Protein 5HVZ (pdb70)

InterPro domains:
  IPR000595 Cyclic nucleotide-binding domain [PF00027] (155-235)
  IPR000595 Cyclic nucleotide-binding domain [PF00027] (273-358)
  IPR000595 Cyclic nucleotide-binding domain [PS50042] (136-251)
  IPR000595 Cyclic nucleotide-binding domain [PS50042] (254-375)
  IPR000595 Cyclic nucleotide-binding domain [SM00100] (136-252)
  IPR000595 Cyclic nucleotide-binding domain [SM00100] (254-373)
  IPR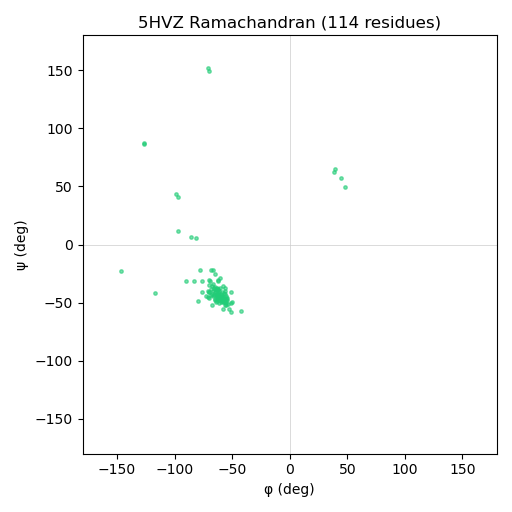000595 Cyclic nucleotide-binding domain [cd00038] (136-245)
  IPR000595 Cyclic nucleotide-binding domain [cd00038] (254-369)
  IPR003117 cAMP-dependent protein kinase regulatory subunit, dimerization-anchoring domain [PF02197] (24-61)
  IPR003117 cAMP-dependent protein kinase regulatory subunit, dimerization-anchoring domain [SM00394] (24-61)
  IPR012198 cAMP-dependent protein kinase regulatory subunit [PIRSF000548] (61-376)
  IPR014710 RmlC-like jelly roll fold [G3DSA:2.60.120.10] (103-234)
  IPR014710 RmlC-like jelly roll fold [G3DSA:2.60.120.10] (235-380)
  IPR018488 Cyclic nucleotide-binding, conserved site [PS00888] (163-179)
  IPR018488 Cyclic nucleotide-binding, conserved site [PS00888] (281-297)
  IPR018488 Cyclic nucleotide-binding, conserved site [PS00889] (199-216)
  IPR018488 Cyclic nucleotide-binding, conserved site [PS00889] (323-340)
  IPR018490 Cyclic nucleotide-binding domain superfamily [SSF51206] (118-239)
  IPR018490 Cyclic nucleotide-binding domain superfamily [SSF51206] (247-371)
  IPR050503 cAMP-dependent protein kinase regulatory subunit-like [PTHR11635] (34-380)

Solvent-accessible surface area: 7099 Å² total; per-residue (Å²): 88,44,65,77,3,29,124,11,9,124,155,56,100,0,55,40,12,2,46,62,0,0,42,59,0,7,100,50,97,19,164,185,14,59,18,38,0,43,95,12,1,55,94,34,42,134,104,131,92,233,87,62,67,88,0,75,92,18,12,65,147,68,101,0,69,52,23,2,32,67,1,0,31,77,0,8,100,55,100,22,153,161,17,40,18,48,2,52,90,34,1,79,125,53,66,97,96,134,78,42,9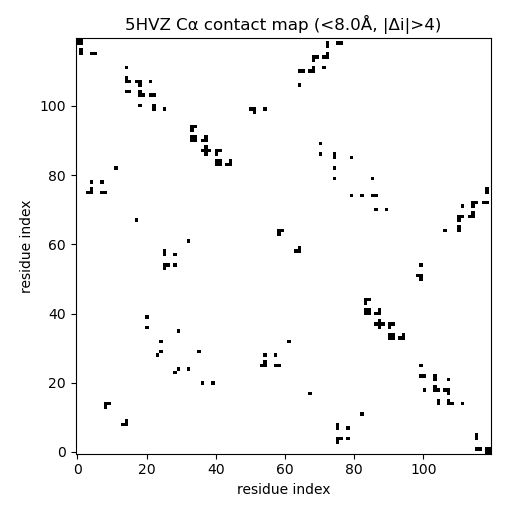5,103,49,0,79,162,10,0,73,67,0,10,83,58,1,38,83,114,37,104

Foldseek 3Di:
DVVVVVVVCVVVVVVVVVVVLVVVCVVCVDPDSVVVSVVVVVVVVVVVVD/DVVVVVVVCVVVVVVVVVVVLVVVCVVPVDPDSVVVSVVVVVVVVVD/DVVVVVCVVVVVVVVVVVVVVVD

CATH classification: 1.20.890.10

Structure (mmCIF, N/CA/C/O backbone):
data_5HVZ
#
_entry.id   5HVZ
#
_cell.length_a   37.511
_cell.length_b   55.737
_cell.length_c   57.268
_cell.angle_alpha   90.00
_cell.angle_beta   90.00
_cell.angle_gamma   90.00
#
_symmetry.space_group_name_H-M   'P 21 21 21'
#
loop_
_entity.id
_entity.type
_entity.pdbx_description
1 polymer 'cAMP-dependent protein kinase type I-alpha regulatory subunit'
2 polymer 'Small membrane A-kinase anchor protein'
3 water water
#
loop_
_atom_site.group_PDB
_atom_site.id
_atom_site.type_symbol
_atom_site.label_atom_id
_atom_site.label_alt_id
_atom_site.label_comp_id
_atom_site.label_asym_id
_atom_site.label_entity_id
_atom_site.label_seq_id
_atom_site.pdbx_PDB_ins_code
_atom_site.Cartn_x
_atom_site.Cartn_y
_atom_site.Cartn_z
_atom_site.occupancy
_atom_site.B_iso_or_equiv
_atom_site.auth_seq_id
_atom_site.auth_comp_id
_atom_site.auth_asym_id
_atom_site.auth_atom_id
_atom_site.pdbx_PDB_model_num
ATOM 1 N N . SER A 1 1 ? 0.659 7.745 -23.018 1.00 50.52 12 SER A N 1
ATOM 2 C CA . SER A 1 1 ? 1.179 9.076 -22.590 1.00 49.91 12 SER A CA 1
ATOM 3 C C . SER A 1 1 ? 1.145 9.188 -21.086 1.00 49.12 12 SER A C 1
ATOM 4 O O . SER A 1 1 ? 0.095 8.954 -20.422 1.00 49.68 12 SER A O 1
ATOM 6 N N . LEU A 1 2 ? 2.315 9.541 -20.563 1.00 47.16 13 LEU A N 1
ATOM 7 C CA . LEU A 1 2 ? 2.447 9.906 -19.184 1.00 45.31 13 LEU A CA 1
ATOM 8 C C . LEU A 1 2 ? 1.568 11.112 -18.973 1.00 43.49 13 LEU A C 1
ATOM 9 O O . LEU A 1 2 ? 1.053 11.317 -17.875 1.00 42.58 13 LEU A O 1
ATOM 11 N N . ARG A 1 3 ? 1.384 11.905 -20.028 1.00 41.58 14 ARG A N 1
ATOM 12 C CA . ARG A 1 3 ? 0.588 13.129 -19.914 1.00 39.63 14 ARG A CA 1
ATOM 13 C C . ARG A 1 3 ? -0.920 12.874 -19.743 1.00 37.65 14 ARG A C 1
ATOM 14 O O . ARG A 1 3 ? -1.555 13.577 -19.001 1.00 35.91 14 ARG A O 1
ATOM 16 N N . GLU A 1 4 ? -1.489 11.898 -20.457 1.00 36.47 15 GLU A N 1
ATOM 17 C CA . GLU A 1 4 ? -2.879 11.504 -20.250 1.00 35.79 15 GLU A CA 1
ATOM 18 C C . GLU A 1 4 ? -3.119 11.055 -18.807 1.00 33.22 15 GLU A C 1
ATOM 19 O O . GLU A 1 4 ? -4.086 11.473 -18.183 1.00 33.15 15 GLU A O 1
ATOM 25 N N . CYS A 1 5 ? -2.248 10.193 -18.307 1.00 31.14 16 CYS A N 1
ATOM 26 C CA . CYS A 1 5 ? -2.236 9.741 -16.919 0.70 29.73 16 CYS A CA 1
ATOM 27 C C . CYS A 1 5 ? -2.162 10.918 -15.910 1.00 28.14 16 CYS A C 1
ATOM 28 O O . CYS A 1 5 ? -2.955 10.980 -14.988 1.00 24.97 16 CYS A O 1
ATOM 31 N N . GLU A 1 6 ? -1.216 11.842 -16.110 1.00 27.78 17 GLU A N 1
ATOM 32 C CA . GLU A 1 6 ? -0.984 12.974 -15.188 1.00 26.95 17 GLU A CA 1
ATOM 33 C C . GLU A 1 6 ? -2.204 13.850 -15.141 1.00 26.03 17 GLU A C 1
ATOM 34 O O . GLU A 1 6 ? -2.659 14.233 -14.073 1.00 25.47 17 GLU A O 1
ATOM 36 N N . LEU A 1 7 ? -2.785 14.158 -16.300 1.00 24.88 18 LEU A N 1
ATOM 37 C CA . LEU A 1 7 ? -4.030 14.913 -16.278 1.00 23.81 18 LEU A CA 1
ATOM 38 C C . LEU A 1 7 ? -5.161 14.159 -15.589 1.00 22.24 18 LEU A C 1
ATOM 39 O O . LEU A 1 7 ? -5.934 14.781 -14.897 1.00 21.11 18 LEU A O 1
ATOM 44 N N . TYR A 1 8 ? -5.334 12.863 -15.857 1.00 20.97 19 TYR A N 1
ATOM 45 C CA . TYR A 1 8 ? -6.419 12.091 -15.188 1.00 20.29 19 TYR A CA 1
ATOM 46 C C . TYR A 1 8 ? -6.238 12.104 -13.663 1.00 20.15 19 TYR A C 1
ATOM 47 O O . TYR A 1 8 ? -7.210 12.317 -12.891 1.00 18.23 19 TYR A O 1
ATOM 56 N N . VAL A 1 9 ? -4.991 11.900 -13.215 1.00 20.04 20 VAL A N 1
ATOM 57 C CA . VAL A 1 9 ? -4.675 11.834 -11.768 1.00 23.38 20 VAL A CA 1
ATOM 58 C C . VAL A 1 9 ? -5.008 13.170 -11.086 1.00 21.85 20 VAL A C 1
ATOM 59 O O . VAL A 1 9 ? -5.533 13.203 -9.971 1.00 21.10 20 VAL A O 1
ATOM 63 N N . GLN A 1 10 ? -4.742 14.272 -11.785 1.00 23.42 21 GLN A N 1
ATOM 64 C CA . GLN A 1 10 ? -5.029 15.663 -11.289 1.00 24.72 21 GLN A CA 1
ATOM 65 C C . GLN A 1 10 ? -6.495 15.965 -11.233 1.00 24.44 21 GLN A C 1
ATOM 66 O O . GLN A 1 10 ? -6.988 16.459 -10.214 1.00 23.80 21 GLN A O 1
ATOM 72 N N . LYS A 1 11 ? -7.238 15.627 -12.287 1.00 23.00 22 LYS A N 1
ATOM 73 C CA . LYS A 1 11 ? -8.649 15.915 -12.240 1.00 23.17 22 LYS A CA 1
ATOM 74 C C . LYS A 1 11 ? -9.451 15.152 -11.210 1.00 22.75 22 LYS A C 1
ATOM 75 O O . LYS A 1 11 ? -10.425 15.725 -10.650 1.00 22.14 22 LYS A O 1
ATOM 81 N N . HIS A 1 12 ? -9.106 13.869 -11.007 1.00 18.46 23 HIS A N 1
ATOM 82 C CA . HIS A 1 12 ? -9.723 13.041 -9.966 1.00 19.20 23 HIS A CA 1
ATOM 83 C C . HIS A 1 12 ? -9.128 13.117 -8.585 1.00 18.22 23 HIS A C 1
ATOM 84 O O . HIS A 1 12 ? -9.494 12.328 -7.706 1.00 18.86 23 HIS A O 1
ATOM 91 N N . ASN A 1 13 ? -8.177 14.025 -8.416 1.00 18.61 24 ASN A N 1
ATOM 92 C CA . ASN A 1 13 ? -7.434 14.136 -7.159 1.00 19.53 24 ASN A CA 1
ATOM 93 C C . ASN A 1 13 ? -6.977 12.794 -6.579 1.00 18.56 24 ASN A C 1
ATOM 94 O O . ASN A 1 13 ? -7.263 12.465 -5.409 1.00 16.75 24 ASN A O 1
ATOM 99 N N . ILE A 1 14 ? -6.223 12.047 -7.373 1.00 18.33 25 ILE A N 1
ATOM 100 C CA . ILE A 1 14 ? -5.880 10.680 -7.030 1.00 17.92 25 ILE A CA 1
ATOM 101 C C . ILE A 1 14 ? -4.801 10.720 -5.970 1.00 18.31 25 ILE A C 1
ATOM 102 O O . ILE A 1 14 ? -4.762 9.842 -5.126 1.00 17.88 25 ILE A O 1
ATOM 107 N N . GLN A 1 15 ? -3.945 11.740 -5.990 1.00 18.24 26 GLN A N 1
ATOM 108 C CA . GLN A 1 15 ? -2.948 11.842 -4.917 1.00 19.45 26 GLN A CA 1
ATOM 109 C C . GLN A 1 15 ? -3.640 11.949 -3.548 1.00 18.64 26 GLN A C 1
ATOM 110 O O . GLN A 1 15 ? -3.201 11.268 -2.599 1.00 17.71 26 GLN A O 1
ATOM 116 N N . ALA A 1 16 ? -4.678 12.799 -3.441 1.00 17.40 27 ALA A N 1
ATOM 117 C CA . ALA A 1 16 ? -5.419 12.860 -2.171 1.00 17.88 27 ALA A CA 1
ATOM 118 C C . ALA A 1 16 ? -6.093 11.558 -1.804 1.00 16.81 27 ALA A C 1
ATOM 119 O O . ALA A 1 16 ? -6.162 11.178 -0.610 1.00 16.60 27 ALA A O 1
ATOM 121 N N . LEU A 1 17 ? -6.640 10.886 -2.807 1.00 17.53 28 LEU A N 1
ATOM 122 C CA . LEU A 1 17 ? -7.263 9.566 -2.593 1.00 18.63 28 LEU A CA 1
ATOM 123 C C . LEU A 1 17 ? -6.227 8.573 -2.019 1.00 17.57 28 LEU A C 1
ATOM 124 O O . LEU A 1 17 ? -6.522 7.845 -1.062 1.00 18.04 28 LEU A O 1
ATOM 129 N N . LEU A 1 18 ? -5.015 8.513 -2.579 1.00 16.68 29 LE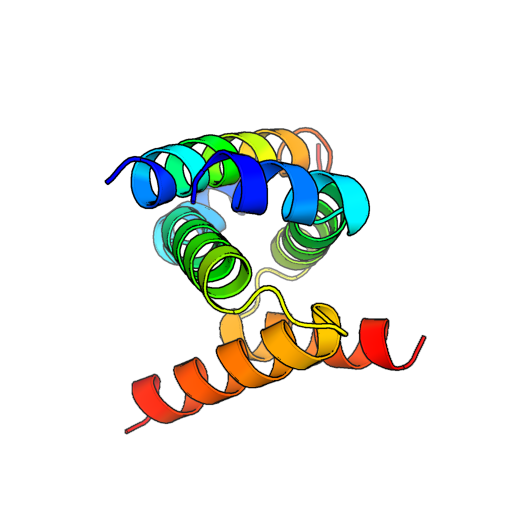U A N 1
ATOM 130 C CA . LEU A 1 18 ? -4.011 7.552 -2.074 1.00 17.16 29 LEU A CA 1
ATOM 131 C C . LEU A 1 18 ? -3.613 7.998 -0.673 1.00 16.82 29 LEU A C 1
ATOM 132 O O . LEU A 1 18 ? -3.303 7.178 0.205 1.00 17.92 29 LEU A O 1
ATOM 137 N N . LYS A 1 19 ? -3.431 9.295 -0.521 1.00 15.90 30 LYS A N 1
ATOM 138 C CA . LYS A 1 19 ? -3.035 9.797 0.809 1.00 16.50 30 LYS A CA 1
ATOM 139 C C . LYS A 1 19 ? -4.063 9.344 1.857 1.00 16.34 30 LYS A C 1
ATOM 140 O O . LYS A 1 19 ? -3.671 8.823 2.892 1.00 17.57 30 LYS A O 1
ATOM 146 N N . ASP A 1 20 ? -5.367 9.592 1.630 1.00 17.43 31 ASP A N 1
ATOM 147 C CA . ASP A 1 20 ? -6.417 9.159 2.572 1.00 18.61 31 ASP A CA 1
ATOM 148 C C . ASP A 1 20 ? -6.374 7.650 2.820 1.00 18.79 31 ASP A C 1
ATOM 149 O O . ASP A 1 20 ? -6.555 7.210 3.967 1.00 16.62 31 ASP A O 1
ATOM 154 N N . SER A 1 21 ? -6.157 6.858 1.758 1.00 18.32 32 SER A N 1
ATOM 155 C CA . SER A 1 21 ? -6.041 5.403 1.884 1.00 20.06 32 SER A CA 1
ATOM 156 C C . SER A 1 21 ? -4.927 5.008 2.837 1.00 19.15 32 SER A C 1
ATOM 157 O O . SER A 1 21 ? -5.080 4.046 3.604 1.00 16.10 32 SER A O 1
ATOM 160 N N . ILE A 1 22 ? -3.769 5.667 2.694 1.00 19.22 33 ILE A N 1
ATOM 161 C CA . ILE A 1 22 ? -2.634 5.397 3.563 1.00 18.72 33 ILE A CA 1
ATOM 162 C C . ILE A 1 22 ? -2.932 5.749 5.036 1.00 17.97 33 ILE A C 1
ATOM 163 O O . ILE A 1 22 ? -2.576 4.976 5.933 1.00 18.10 33 ILE A O 1
ATOM 168 N N . VAL A 1 23 ? -3.566 6.875 5.270 1.00 17.88 34 VAL A N 1
ATOM 169 C CA . VAL A 1 23 ? -3.939 7.274 6.658 1.00 18.82 34 VAL A CA 1
ATOM 170 C C . VAL A 1 23 ? -4.836 6.193 7.261 1.00 18.33 34 VAL A C 1
ATOM 171 O O . VAL A 1 23 ? -4.590 5.748 8.398 1.00 18.34 34 VAL A O 1
ATOM 175 N N . GLN A 1 24 ? -5.865 5.764 6.516 1.00 17.71 35 GLN A N 1
ATOM 176 C CA . GLN A 1 24 ? -6.782 4.714 6.995 1.00 19.41 35 GLN A CA 1
ATOM 177 C C . GLN A 1 24 ? -6.048 3.393 7.268 1.00 20.60 35 GLN A C 1
ATOM 178 O O . GLN A 1 24 ? -6.231 2.733 8.327 1.00 19.61 35 GLN A O 1
ATOM 184 N N . LEU A 1 25 ? -5.192 3.001 6.322 1.00 18.59 36 LEU A N 1
ATOM 185 C CA . LEU A 1 25 ? -4.340 1.811 6.557 1.00 21.87 36 LEU A CA 1
ATOM 186 C C . LEU A 1 25 ? -3.524 1.942 7.834 1.00 22.81 36 LEU A C 1
ATOM 187 O O . LEU A 1 25 ? -3.446 0.975 8.595 1.00 21.82 36 LEU A O 1
ATOM 192 N N . CYS A 1 26 ? -2.870 3.089 8.020 1.00 23.80 37 CYS A N 1
ATOM 193 C CA . CYS A 1 26 ? -2.085 3.332 9.250 1.00 27.79 37 CYS A CA 1
ATOM 194 C C . CYS A 1 26 ? -2.889 3.410 10.565 1.00 28.03 37 CYS A C 1
ATOM 195 O O . CYS A 1 26 ? -2.341 3.133 11.656 1.00 29.29 37 CYS A O 1
ATOM 198 N N . THR A 1 27 ? -4.165 3.770 10.471 1.00 27.22 38 THR A N 1
ATOM 199 C CA . THR A 1 27 ? -5.026 3.860 11.621 1.00 28.50 38 THR A CA 1
ATOM 200 C C . THR A 1 27 ? -5.481 2.442 11.973 1.00 27.23 38 THR A C 1
ATOM 201 O O . THR A 1 27 ? -5.434 2.011 13.148 1.00 26.09 38 THR A O 1
ATOM 205 N N . ALA A 1 28 ? -5.936 1.734 10.938 1.00 24.32 39 ALA A N 1
ATOM 206 C CA . ALA A 1 28 ? -6.514 0.435 11.134 1.00 24.63 39 ALA A CA 1
ATOM 207 C C . ALA A 1 28 ? -5.520 -0.700 11.228 1.00 22.83 39 ALA A C 1
ATOM 208 O O . ALA A 1 28 ? -5.779 -1.655 11.938 1.00 24.10 39 ALA A O 1
ATOM 210 N N . ARG A 1 29 ? -4.385 -0.592 10.536 1.00 23.03 40 ARG A N 1
ATOM 211 C CA . ARG A 1 29 ? -3.404 -1.682 10.388 1.00 21.99 40 ARG A CA 1
ATOM 212 C C . ARG A 1 29 ? -4.096 -3.026 10.235 1.00 21.24 40 ARG A C 1
ATOM 213 O O . ARG A 1 29 ? -3.921 -3.928 11.051 1.00 20.18 40 ARG A O 1
ATOM 221 N N . PRO A 1 30 ? -4.897 -3.196 9.148 1.00 20.37 41 PRO A N 1
ATOM 222 C CA . PRO A 1 30 ? -5.712 -4.394 8.999 1.00 19.35 41 PRO A CA 1
ATOM 223 C C . PRO A 1 30 ? -4.850 -5.651 8.707 1.00 19.56 41 PRO A C 1
ATOM 224 O O . PRO A 1 30 ? -3.794 -5.559 8.100 1.00 20.19 41 PRO A O 1
ATOM 228 N N . GLU A 1 31 ? -5.331 -6.791 9.169 1.00 20.23 42 GLU A N 1
ATOM 229 C CA . GLU A 1 31 ? -4.768 -8.116 8.873 1.00 20.72 42 GLU A CA 1
ATOM 230 C C . GLU A 1 31 ? -4.749 -8.381 7.362 1.00 20.19 42 GLU A C 1
ATOM 231 O O . GLU A 1 31 ? -3.767 -8.902 6.868 1.00 20.53 42 GLU A O 1
ATOM 237 N N . ARG A 1 32 ? -5.773 -7.894 6.658 1.00 19.37 43 ARG A N 1
ATOM 238 C CA . ARG A 1 32 ? -5.957 -8.134 5.188 1.00 21.19 43 ARG A CA 1
ATOM 239 C C . ARG A 1 32 ? -6.120 -6.774 4.509 1.00 19.92 43 ARG A C 1
ATOM 240 O O . ARG A 1 32 ? -7.276 -6.289 4.386 1.00 19.85 43 ARG A O 1
ATOM 248 N N . PRO A 1 33 ? -5.007 -6.120 4.117 1.00 18.93 44 PRO A N 1
ATOM 249 C CA . PRO A 1 33 ? -5.215 -4.781 3.617 1.00 19.48 44 PRO A CA 1
ATOM 250 C C . PRO A 1 33 ? -5.986 -4.701 2.306 1.00 20.19 44 PRO A C 1
ATOM 251 O O . PRO A 1 33 ? -6.538 -3.633 2.054 1.00 17.27 44 PRO A O 1
ATOM 255 N N . MET A 1 34 ? -6.018 -5.794 1.500 1.00 20.98 45 MET A N 1
ATOM 256 C CA . MET A 1 34 ? -6.738 -5.743 0.214 1.00 22.87 45 MET A CA 1
ATOM 257 C C . MET A 1 34 ? -8.201 -5.746 0.469 1.00 21.28 45 MET A C 1
ATOM 258 O O . MET A 1 34 ? -8.901 -4.983 -0.152 1.00 20.37 45 MET A O 1
ATOM 263 N N . ALA A 1 35 ? -8.656 -6.610 1.382 1.00 21.60 46 ALA A N 1
ATOM 264 C CA . ALA A 1 35 ? -10.055 -6.625 1.812 1.00 20.76 46 ALA A CA 1
ATOM 265 C C . ALA A 1 35 ? -10.435 -5.277 2.454 1.00 20.03 46 ALA A C 1
ATOM 266 O O . ALA A 1 35 ? -11.507 -4.732 2.208 1.00 17.25 46 ALA A O 1
ATOM 268 N N . PHE A 1 36 ? -9.535 -4.711 3.242 1.00 18.74 47 PHE A N 1
ATOM 269 C CA . PHE A 1 36 ? -9.850 -3.427 3.901 1.00 17.99 47 PHE A CA 1
ATOM 270 C C . PHE A 1 36 ? -10.021 -2.246 2.848 1.00 18.90 47 PHE A C 1
ATOM 271 O O . PHE A 1 36 ? -10.921 -1.418 2.967 1.00 17.58 47 PHE A O 1
ATOM 279 N N . LEU A 1 37 ? -9.121 -2.196 1.871 1.00 18.66 48 LEU A N 1
ATOM 280 C CA . LEU A 1 37 ? -9.143 -1.223 0.769 1.00 19.81 48 LEU A CA 1
ATOM 281 C C . LEU A 1 37 ? -10.393 -1.366 -0.093 1.00 19.50 48 LEU A C 1
ATOM 282 O O . LEU A 1 37 ? -10.991 -0.368 -0.453 1.00 19.99 48 LEU A O 1
ATOM 287 N N . ARG A 1 38 ? -10.772 -2.605 -0.402 1.00 20.10 49 ARG A N 1
ATOM 288 C CA . ARG A 1 38 ? -12.030 -2.874 -1.097 1.00 21.79 49 ARG A CA 1
ATOM 289 C C . ARG A 1 38 ? -13.192 -2.291 -0.335 1.00 22.76 49 ARG A C 1
ATOM 290 O O . ARG A 1 38 ? -14.021 -1.612 -0.911 1.00 22.13 49 ARG A O 1
ATOM 298 N N . GLU A 1 39 ? -13.263 -2.564 0.968 1.00 22.25 50 GLU A N 1
ATOM 299 C CA . GLU A 1 39 ? -14.348 -2.034 1.794 1.00 23.70 50 GLU A CA 1
ATOM 300 C C . GLU A 1 39 ? -14.285 -0.523 1.950 1.00 23.44 50 GLU A C 1
ATOM 301 O O . GLU A 1 39 ? -15.342 0.132 1.991 1.00 23.29 50 GLU A O 1
ATOM 307 N N . TYR A 1 40 ? -13.082 0.057 2.026 1.00 20.58 51 TYR A N 1
ATOM 308 C CA . TYR A 1 40 ? -12.966 1.483 2.143 1.00 21.03 51 TYR A CA 1
ATOM 309 C C . TYR A 1 40 ? -13.520 2.197 0.848 1.00 20.83 51 TYR A C 1
ATOM 310 O O . TYR A 1 40 ? -14.257 3.144 0.941 1.00 19.45 51 TYR A O 1
ATOM 319 N N . PHE A 1 41 ? -13.117 1.732 -0.324 1.00 20.18 52 PHE A N 1
ATOM 320 C CA . PHE A 1 41 ? -13.512 2.355 -1.583 1.00 21.28 52 PHE A CA 1
ATOM 321 C C . PHE A 1 41 ? -15.026 2.177 -1.803 1.00 22.28 52 PHE A C 1
ATOM 322 O O . PHE A 1 41 ? -15.694 3.082 -2.289 1.00 19.71 52 PHE A O 1
ATOM 330 N N . GLU A 1 42 ? -15.572 1.043 -1.350 1.00 23.80 53 GLU A N 1
ATOM 331 C CA . GLU A 1 42 ? -17.010 0.810 -1.393 1.00 25.67 53 GLU A CA 1
ATOM 332 C C . GLU A 1 42 ? -17.744 1.808 -0.509 1.00 25.71 53 GLU A C 1
ATOM 333 O O . GLU A 1 42 ? -18.787 2.373 -0.893 1.00 24.77 53 GLU A O 1
ATOM 339 N N . LYS A 1 43 ? -17.210 2.035 0.686 1.00 26.03 54 LYS A N 1
ATOM 340 C CA . LYS A 1 43 ? -17.746 3.017 1.646 1.00 27.72 54 LYS A CA 1
ATOM 341 C C . LYS A 1 43 ? -17.760 4.446 1.048 1.00 26.16 54 LYS A C 1
ATOM 342 O O . LYS A 1 43 ? -18.769 5.170 1.148 1.00 24.35 54 LYS A O 1
ATOM 348 N N . LEU A 1 44 ? -16.669 4.816 0.385 1.00 24.31 55 LEU A N 1
ATOM 349 C CA . LEU A 1 44 ? -16.507 6.129 -0.252 1.00 25.05 55 LEU A CA 1
ATOM 350 C C . LEU A 1 44 ? -17.472 6.285 -1.417 1.00 24.36 55 LEU A C 1
ATOM 351 O O . LEU A 1 44 ? -18.100 7.343 -1.605 1.00 23.91 55 LEU A O 1
ATOM 356 N N . GLU A 1 45 ? -17.636 5.225 -2.165 1.00 24.30 56 GLU A N 1
ATOM 357 C CA . GLU A 1 45 ? -18.628 5.245 -3.255 1.00 28.06 56 GLU A CA 1
ATOM 358 C C . GLU A 1 45 ? -20.095 5.505 -2.800 1.00 27.70 56 GLU A C 1
ATOM 359 O O . GLU A 1 45 ? -20.817 6.378 -3.341 1.00 29.34 56 GLU A O 1
ATOM 365 N N . LYS A 1 46 ? -20.512 4.751 -1.799 1.00 27.09 57 LYS A N 1
ATOM 366 C CA . LYS A 1 46 ? -21.790 4.944 -1.090 1.00 28.30 57 LYS A CA 1
ATOM 367 C C . LYS A 1 46 ? -21.950 6.395 -0.568 1.00 28.78 57 LYS A C 1
ATOM 368 O O . LYS A 1 46 ? -23.015 7.020 -0.776 1.00 28.04 57 LYS A O 1
ATOM 374 N N . GLU A 1 47 ? -20.944 6.905 0.160 1.00 27.08 58 GLU A N 1
ATOM 375 C CA . GLU A 1 47 ? -21.008 8.271 0.721 1.00 29.67 58 GLU A CA 1
ATOM 376 C C . GLU A 1 47 ? -21.201 9.247 -0.432 1.00 29.46 58 GLU A C 1
ATOM 377 O O . GLU A 1 47 ? -21.993 10.134 -0.342 1.00 30.58 58 GLU A O 1
ATOM 383 N N . GLU A 1 48 ? -20.386 9.128 -1.466 1.00 30.18 59 GLU A N 1
ATOM 384 C CA . GLU A 1 48 ? -20.428 10.015 -2.633 1.00 32.30 59 GLU A CA 1
ATOM 385 C C . GLU A 1 48 ? -21.801 10.059 -3.307 1.00 33.24 59 GLU A C 1
ATOM 386 O O . GLU A 1 48 ? -22.199 11.092 -3.787 1.00 30.77 59 GLU A O 1
ATOM 392 N N . ALA A 1 49 ? -22.483 8.917 -3.350 1.00 36.28 60 ALA A N 1
ATOM 393 C CA . ALA A 1 49 ? -23.815 8.791 -3.946 1.00 40.30 60 ALA A CA 1
ATOM 394 C C . ALA A 1 49 ? -24.920 9.331 -3.028 1.00 43.76 60 ALA A C 1
ATOM 395 O O . ALA A 1 49 ? -26.026 9.656 -3.509 1.00 42.56 60 ALA A O 1
ATOM 397 N N . LYS A 1 50 ? -24.623 9.391 -1.722 1.00 48.16 61 LYS A N 1
ATOM 398 C CA . LYS A 1 50 ? -25.596 9.747 -0.684 1.00 55.41 61 LYS A CA 1
ATOM 399 C C . LYS A 1 50 ? -26.132 11.179 -0.890 1.00 59.82 61 LYS A C 1
ATOM 400 O O . LYS A 1 50 ? -25.370 12.125 -1.143 1.00 60.50 61 LYS A O 1
ATOM 407 N N . SER B 1 1 ? 0.790 5.692 16.026 1.00 45.12 12 SER B N 1
ATOM 408 C CA . SER B 1 1 ? 2.300 5.788 16.124 1.00 44.41 12 SER B CA 1
ATOM 409 C C . SER B 1 1 ? 3.010 5.750 14.778 1.00 43.51 12 SER B C 1
ATOM 410 O O . SER B 1 1 ? 2.803 4.799 14.016 1.00 43.26 12 SER B O 1
ATOM 413 N N . LEU B 1 2 ? 3.899 6.715 14.509 1.00 41.80 13 LEU B N 1
ATOM 414 C CA . LEU B 1 2 ? 4.558 6.759 13.208 1.00 40.39 13 LEU B CA 1
ATOM 415 C C . LEU B 1 2 ? 5.365 5.519 12.929 1.00 40.26 13 LEU B C 1
ATOM 416 O O . LEU B 1 2 ? 5.301 4.987 11.813 1.00 39.78 13 LEU B O 1
ATOM 421 N N . ARG B 1 3 ? 6.157 5.049 13.902 1.00 39.40 14 ARG B N 1
ATOM 422 C CA . ARG B 1 3 ? 6.986 3.878 13.604 1.00 38.35 14 ARG B CA 1
ATOM 423 C C . ARG B 1 3 ? 6.113 2.648 13.336 1.00 36.99 14 ARG B C 1
ATOM 424 O O . ARG B 1 3 ? 6.451 1.862 12.471 1.00 36.97 14 ARG B O 1
ATOM 426 N N . GLU B 1 4 ? 4.996 2.512 14.057 1.00 37.03 15 GLU B N 1
ATOM 427 C CA . GLU B 1 4 ? 4.001 1.433 13.836 1.00 37.32 15 GLU B CA 1
ATOM 428 C C . GLU B 1 4 ? 3.511 1.466 12.360 1.00 36.40 15 GLU B C 1
ATOM 429 O O . GLU B 1 4 ? 3.379 0.420 11.708 1.00 35.12 15 GLU B O 1
ATOM 435 N N . CYS B 1 5 ? 3.314 2.678 11.840 1.00 35.37 16 CYS B N 1
ATOM 436 C CA . CYS B 1 5 ? 2.825 2.914 10.464 1.00 35.21 16 CYS B CA 1
ATOM 437 C C . CYS B 1 5 ? 3.813 2.499 9.365 1.00 32.74 16 CYS B C 1
ATOM 438 O O . CYS B 1 5 ? 3.474 1.720 8.470 1.00 31.84 16 CYS B O 1
ATOM 441 N N . GLU B 1 6 ? 5.046 2.975 9.452 1.00 31.16 17 GLU B N 1
ATOM 442 C CA . GLU B 1 6 ? 6.110 2.588 8.518 1.00 30.30 17 GLU B CA 1
ATOM 443 C C . GLU B 1 6 ? 6.389 1.115 8.480 1.00 29.25 17 GLU B C 1
ATOM 444 O O . GLU B 1 6 ? 6.599 0.536 7.433 1.00 27.91 17 GLU B O 1
ATOM 450 N N . LEU B 1 7 ? 6.381 0.501 9.650 1.00 28.79 18 LEU B N 1
ATOM 451 C CA . LEU B 1 7 ? 6.569 -0.917 9.743 1.00 28.22 18 LEU B CA 1
ATOM 452 C C . LEU B 1 7 ? 5.430 -1.662 9.123 1.00 26.10 18 LEU B C 1
ATOM 453 O O . LEU B 1 7 ? 5.639 -2.619 8.344 1.00 26.51 18 LEU B O 1
ATOM 458 N N . TYR B 1 8 ? 4.220 -1.231 9.410 1.00 25.32 19 TYR B N 1
ATOM 459 C CA . TYR B 1 8 ? 3.078 -1.848 8.699 1.00 24.56 19 TYR B CA 1
ATOM 460 C C . TYR B 1 8 ? 3.237 -1.772 7.156 1.00 24.20 19 TYR B C 1
ATOM 461 O O . TYR B 1 8 ? 3.057 -2.766 6.439 1.00 24.27 19 TYR B O 1
ATOM 470 N N . VAL B 1 9 ? 3.591 -0.585 6.643 1.00 24.98 20 VAL B N 1
ATOM 471 C CA . VAL B 1 9 ? 3.666 -0.351 5.207 1.00 25.81 20 VAL B CA 1
ATOM 472 C C . VAL B 1 9 ? 4.722 -1.234 4.576 1.00 28.09 20 VAL B C 1
ATOM 473 O O . VAL B 1 9 ? 4.463 -1.923 3.587 1.00 27.55 20 VAL B O 1
ATOM 477 N N . GLN B 1 10 ? 5.895 -1.263 5.220 1.00 30.24 21 GLN B N 1
ATOM 478 C CA . GLN B 1 10 ? 6.993 -2.167 4.829 1.00 31.31 21 GLN B CA 1
ATOM 479 C C . GLN B 1 10 ? 6.602 -3.642 4.796 1.00 32.06 21 GLN B C 1
ATOM 480 O O . GLN B 1 10 ? 6.814 -4.303 3.763 1.00 33.51 21 GLN B O 1
ATOM 482 N N . LYS B 1 11 ? 6.015 -4.146 5.894 1.00 30.77 22 LYS B N 1
ATOM 483 C CA . LYS B 1 11 ? 5.691 -5.551 6.059 1.00 31.41 22 LYS B CA 1
ATOM 484 C C . LYS B 1 11 ? 4.636 -5.996 5.051 1.00 30.68 22 LYS B C 1
ATOM 485 O O . LYS B 1 11 ? 4.754 -7.098 4.504 1.00 30.19 22 LYS B O 1
ATOM 491 N N . HIS B 1 12 ? 3.650 -5.132 4.764 1.00 27.78 23 HIS B N 1
ATOM 492 C CA . HIS B 1 12 ? 2.588 -5.539 3.873 1.00 27.67 23 HIS B CA 1
ATOM 493 C C . HIS B 1 12 ? 2.748 -5.119 2.418 1.00 26.73 23 HIS B C 1
ATOM 494 O O . HIS B 1 12 ? 1.812 -5.227 1.639 1.00 27.56 23 HIS B O 1
ATOM 501 N N . ASN B 1 13 ? 3.940 -4.638 2.085 1.00 26.63 24 ASN B N 1
ATOM 502 C CA . ASN B 1 13 ? 4.319 -4.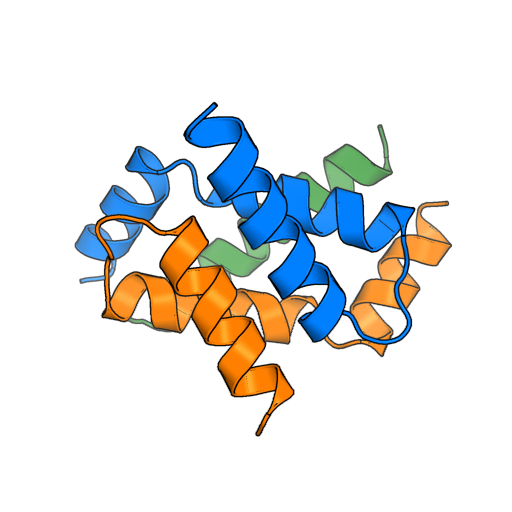179 0.780 0.50 24.34 24 ASN B CA 1
ATOM 503 C C . ASN B 1 13 ? 3.252 -3.243 0.228 1.00 24.30 24 ASN B C 1
ATOM 504 O O . ASN B 1 13 ? 2.866 -3.354 -0.931 1.00 22.93 24 ASN B O 1
ATOM 509 N N . ILE B 1 14 ? 2.871 -2.266 1.049 1.00 23.67 25 ILE B N 1
ATOM 510 C CA . ILE B 1 14 ? 1.749 -1.338 0.698 1.00 23.84 25 ILE B CA 1
ATOM 511 C C . ILE B 1 14 ? 2.127 -0.433 -0.445 1.00 24.64 25 ILE B C 1
ATOM 512 O O . ILE B 1 14 ? 1.306 -0.159 -1.309 1.00 24.08 25 ILE B O 1
ATOM 517 N N . GLN B 1 15 ? 3.379 0.033 -0.482 1.00 24.24 26 GLN B N 1
ATOM 518 C CA . GLN B 1 15 ? 3.797 0.900 -1.576 1.00 26.78 26 GLN B CA 1
ATOM 519 C C . GLN B 1 15 ? 3.684 0.183 -2.952 1.00 27.42 26 GLN B C 1
ATOM 520 O O . GLN B 1 15 ? 3.193 0.738 -3.945 1.00 26.35 26 GLN B O 1
ATOM 526 N N . ALA B 1 16 ? 4.158 -1.044 -3.017 1.00 27.10 27 ALA B N 1
ATOM 527 C CA . ALA B 1 16 ? 4.025 -1.847 -4.225 1.00 26.62 27 ALA B CA 1
ATOM 528 C C . ALA B 1 16 ? 2.552 -2.102 -4.591 1.00 25.83 27 ALA B C 1
ATOM 529 O O . ALA B 1 16 ? 2.154 -1.916 -5.747 1.00 23.77 27 ALA B O 1
ATOM 531 N N . LEU B 1 17 ? 1.757 -2.507 -3.600 1.00 25.35 28 LEU B N 1
ATOM 532 C CA . LEU B 1 17 ? 0.280 -2.742 -3.772 1.00 25.29 28 LEU B CA 1
ATOM 533 C C . LEU B 1 17 ? -0.417 -1.535 -4.443 1.00 24.47 28 LEU B C 1
ATOM 534 O O . LEU B 1 17 ? -1.110 -1.699 -5.493 1.00 22.92 28 LEU B O 1
ATOM 539 N N . LEU B 1 18 ? -0.169 -0.334 -3.903 1.00 23.15 29 LEU B N 1
ATOM 540 C CA . LEU B 1 18 ? -0.836 0.904 -4.365 1.00 20.88 29 LEU B CA 1
ATOM 541 C C . LEU B 1 18 ? -0.250 1.389 -5.679 1.00 22.16 29 LEU B C 1
ATOM 542 O O . LEU B 1 18 ? -0.970 1.820 -6.541 1.00 21.99 29 LEU B O 1
ATOM 547 N N . LYS B 1 19 ? 1.072 1.328 -5.838 1.00 22.23 30 LYS B N 1
ATOM 548 C CA . LYS B 1 19 ? 1.660 1.665 -7.140 1.00 24.37 30 LYS B CA 1
ATOM 549 C C . LYS B 1 19 ? 1.044 0.807 -8.288 1.00 23.55 30 LYS B C 1
ATOM 550 O O . LYS B 1 19 ? 0.733 1.316 -9.357 1.00 23.76 30 LYS B O 1
ATOM 556 N N . ASP B 1 20 ? 0.913 -0.499 -8.096 1.00 24.55 31 ASP B N 1
ATOM 557 C CA . ASP B 1 20 ? 0.286 -1.325 -9.105 1.00 25.67 31 ASP B CA 1
ATOM 558 C C . ASP B 1 20 ? -1.173 -0.975 -9.355 1.00 24.70 31 ASP B C 1
ATOM 559 O O . ASP B 1 20 ? -1.604 -0.998 -10.481 1.00 22.65 31 ASP B O 1
ATOM 564 N N . SER B 1 21 ? -1.938 -0.640 -8.316 1.00 22.72 32 SER B N 1
ATOM 565 C CA . SER B 1 21 ? -3.309 -0.155 -8.568 1.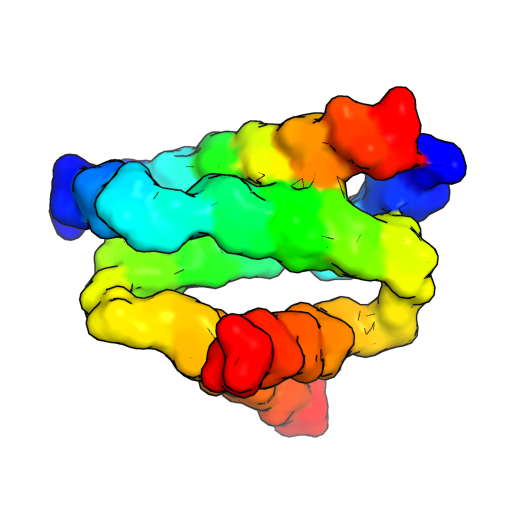00 22.10 32 SER B CA 1
ATOM 566 C C . SER B 1 21 ? -3.313 1.133 -9.414 1.00 21.13 32 SER B C 1
ATOM 567 O O . SER B 1 21 ? -4.153 1.293 -10.313 1.00 21.88 32 SER B O 1
ATOM 570 N N . ILE B 1 22 ? -2.353 2.027 -9.205 1.00 21.62 33 ILE B N 1
ATOM 571 C CA . ILE B 1 22 ? -2.302 3.261 -10.028 1.00 21.08 33 ILE B CA 1
ATOM 572 C C . ILE B 1 22 ? -1.891 3.005 -11.497 1.00 23.44 33 ILE B C 1
ATOM 573 O O . ILE B 1 22 ? -2.413 3.676 -12.455 1.00 22.59 33 ILE B O 1
ATOM 578 N N . VAL B 1 23 ? -0.911 2.111 -11.668 1.00 21.93 34 VAL B N 1
ATOM 579 C CA . VAL B 1 23 ? -0.603 1.599 -13.025 1.00 24.02 34 VAL B CA 1
ATOM 580 C C . VAL B 1 23 ? -1.873 1.095 -13.775 1.00 22.77 34 VAL B C 1
ATOM 581 O O . VAL B 1 23 ? -2.116 1.512 -14.940 1.00 23.34 34 VAL B O 1
ATOM 585 N N . GLN B 1 24 ? -2.676 0.252 -13.119 1.00 23.40 35 GLN B N 1
ATOM 586 C CA . GLN B 1 24 ? -3.961 -0.194 -13.703 1.00 24.13 35 GLN B CA 1
ATOM 587 C C . GLN B 1 24 ? -4.947 0.961 -13.905 1.00 23.29 35 GLN B C 1
ATOM 588 O O . GLN B 1 24 ? -5.630 1.048 -14.939 1.00 22.52 35 GLN B O 1
ATOM 594 N N . LEU B 1 25 ? -4.960 1.907 -12.978 1.00 23.09 36 LEU B N 1
ATOM 595 C CA . LEU B 1 25 ? -5.798 3.087 -13.117 1.00 23.09 36 LEU B CA 1
ATOM 596 C C . LEU B 1 25 ? -5.469 3.981 -14.285 1.00 24.29 36 LEU B C 1
ATOM 597 O O . LEU B 1 25 ? -6.374 4.388 -14.988 1.00 25.07 36 LEU B O 1
ATOM 602 N N . CYS B 1 26 ? -4.196 4.280 -14.523 1.00 25.73 37 CYS B N 1
ATOM 603 C CA . CYS B 1 26 ? -3.792 5.022 -15.707 1.00 27.04 37 CYS B CA 1
ATOM 604 C C . CYS B 1 26 ? -3.957 4.274 -17.072 1.00 27.21 37 CYS B C 1
ATOM 605 O O . CYS B 1 26 ? -4.094 4.903 -18.141 1.00 27.11 37 CYS B O 1
ATOM 608 N N . THR B 1 27 ? -4.013 2.952 -17.040 1.00 26.06 38 THR B N 1
ATOM 609 C CA . THR B 1 27 ? -4.326 2.150 -18.223 1.00 27.43 38 THR B CA 1
ATOM 610 C C . THR B 1 27 ? -5.818 2.311 -18.601 1.00 26.14 38 THR B C 1
ATOM 611 O O . THR B 1 27 ? -6.157 2.544 -19.757 1.00 27.18 38 THR B O 1
ATOM 615 N N . ALA B 1 28 ? -6.697 2.251 -17.616 1.00 22.64 39 ALA B N 1
ATOM 616 C CA . ALA B 1 28 ? -8.115 2.273 -17.887 1.00 21.80 39 ALA B CA 1
ATOM 617 C C . ALA B 1 28 ? -8.755 3.687 -17.913 1.00 22.63 39 ALA B C 1
ATOM 618 O O . ALA B 1 28 ? -9.774 3.901 -18.646 1.00 23.20 39 ALA B O 1
ATOM 620 N N . ARG B 1 29 ? -8.200 4.609 -17.102 1.00 20.69 40 ARG B N 1
ATOM 621 C CA . ARG B 1 29 ? -8.740 5.954 -16.900 1.00 20.33 40 ARG B CA 1
ATOM 622 C C . ARG B 1 29 ? -10.280 5.868 -16.844 1.00 19.81 40 ARG B C 1
ATOM 623 O O . ARG B 1 29 ? -10.971 6.420 -17.674 1.00 19.60 40 ARG B O 1
ATOM 631 N N . PRO B 1 30 ? -10.814 5.186 -15.809 1.00 19.40 41 PRO B N 1
ATOM 632 C CA . PRO B 1 30 ? -12.190 4.900 -15.666 1.00 18.57 41 PRO B CA 1
ATOM 633 C C . PRO B 1 30 ? -13.022 6.115 -15.338 1.00 19.16 41 PRO B C 1
ATOM 634 O O . PRO B 1 30 ? -12.532 7.085 -14.756 1.00 18.78 41 PRO B O 1
ATOM 638 N N . GLU B 1 31 ? -14.285 6.080 -15.738 1.00 19.71 42 GLU B N 1
ATOM 639 C CA . GLU B 1 31 ? -15.205 7.184 -15.380 1.00 21.57 42 GLU B CA 1
ATOM 640 C C . GLU B 1 31 ? -15.369 7.299 -13.851 1.00 21.68 42 GLU B C 1
ATOM 641 O O . GLU B 1 31 ? -15.557 8.406 -13.319 1.00 23.04 42 GLU B O 1
ATOM 647 N N . ARG B 1 32 ? -15.279 6.166 -13.149 1.00 21.86 43 ARG B N 1
ATOM 648 C CA . ARG B 1 32 ? -15.533 6.094 -11.665 1.00 23.77 43 ARG B CA 1
ATOM 649 C C . ARG B 1 32 ? -14.347 5.453 -10.976 1.00 21.05 43 ARG B C 1
ATOM 650 O O . ARG B 1 32 ? -14.307 4.232 -10.844 1.00 20.97 43 ARG B O 1
ATOM 658 N N . PRO B 1 33 ? -13.313 6.259 -10.620 1.00 21.60 44 PRO B N 1
ATOM 659 C CA . PRO B 1 33 ? -12.112 5.573 -10.140 1.00 20.22 44 PRO B CA 1
ATOM 660 C C . PRO B 1 33 ? -12.291 4.765 -8.879 1.00 21.50 44 PRO B C 1
ATOM 661 O O . PRO B 1 33 ? -11.542 3.806 -8.684 1.00 18.93 44 PRO B O 1
ATOM 665 N N . MET B 1 34 ? -13.205 5.168 -7.984 1.00 21.39 45 MET B N 1
ATOM 666 C CA . MET B 1 34 ? -13.325 4.399 -6.731 1.00 22.31 45 MET B CA 1
ATOM 667 C C . MET B 1 34 ? -13.937 3.019 -6.968 1.00 21.68 45 MET B C 1
ATOM 668 O O . MET B 1 34 ? -13.454 2.068 -6.388 1.00 21.19 45 MET B O 1
ATOM 673 N N . ALA B 1 35 ? -14.968 2.931 -7.826 1.00 20.85 46 ALA B N 1
ATOM 674 C CA . ALA B 1 35 ? -15.513 1.637 -8.340 1.00 21.39 46 ALA B CA 1
ATOM 675 C C . ALA B 1 35 ? -14.442 0.786 -9.022 1.00 20.65 46 ALA B C 1
ATOM 676 O O . ALA B 1 35 ? -14.317 -0.437 -8.780 1.00 21.82 46 ALA B O 1
ATOM 678 N N . PHE B 1 36 ? -13.614 1.419 -9.814 1.00 20.20 47 PHE B N 1
ATOM 679 C CA . PHE B 1 36 ? -12.549 0.666 -10.489 1.00 20.63 47 PHE B CA 1
ATOM 680 C C . PHE B 1 36 ? -11.564 0.061 -9.419 1.00 21.21 47 PHE B C 1
ATOM 681 O O . PHE B 1 36 ? -11.171 -1.117 -9.491 1.00 20.84 47 PHE B O 1
ATOM 689 N N . LEU B 1 37 ? -11.131 0.905 -8.488 1.00 19.33 48 LEU B N 1
ATOM 690 C CA . LEU B 1 37 ? -10.189 0.457 -7.453 1.00 20.16 48 LEU B CA 1
ATOM 691 C C . LEU B 1 37 ? -10.827 -0.580 -6.566 1.00 21.07 48 LEU B C 1
ATOM 692 O O . LEU B 1 37 ? -10.181 -1.544 -6.217 1.00 21.91 48 LEU B O 1
ATOM 697 N N . ARG B 1 38 ? -12.082 -0.389 -6.201 1.00 21.52 49 ARG B N 1
ATOM 698 C CA . ARG B 1 38 ? -12.773 -1.420 -5.408 1.00 24.84 49 ARG B CA 1
ATOM 699 C C . ARG B 1 38 ? -12.721 -2.802 -6.096 1.00 25.61 49 ARG B C 1
ATOM 700 O O . ARG B 1 38 ? -12.390 -3.858 -5.471 1.00 24.19 49 ARG B O 1
ATOM 708 N N . GLU B 1 39 ? -13.003 -2.814 -7.401 1.00 25.44 50 GLU B N 1
ATOM 709 C CA . GLU B 1 39 ? -13.005 -4.081 -8.180 1.00 27.44 50 GLU B CA 1
ATOM 710 C C . GLU B 1 39 ? -11.611 -4.688 -8.383 1.00 26.41 50 GLU B C 1
ATOM 711 O O . GLU B 1 39 ? -11.437 -5.945 -8.426 1.00 26.00 50 GLU B O 1
ATOM 717 N N . TYR B 1 40 ? -10.625 -3.802 -8.528 1.00 24.95 51 TYR B N 1
ATOM 718 C CA . TYR B 1 40 ? -9.232 -4.191 -8.594 1.00 24.46 51 TYR B CA 1
ATOM 719 C C . TYR B 1 40 ? -8.760 -4.901 -7.323 1.00 24.84 51 TYR B C 1
ATOM 720 O O . TYR B 1 40 ? -8.115 -5.953 -7.399 1.00 24.44 51 TYR B O 1
ATOM 729 N N . PHE B 1 41 ? -9.018 -4.307 -6.162 1.00 24.72 52 PHE B N 1
ATOM 730 C CA . PHE B 1 41 ? -8.657 -5.002 -4.887 1.00 26.51 52 PHE B CA 1
ATOM 731 C C . PHE B 1 41 ? -9.501 -6.228 -4.610 1.00 28.11 52 PHE B C 1
ATOM 732 O O . PHE B 1 41 ? -9.005 -7.191 -4.063 1.00 28.80 52 PHE B O 1
ATOM 740 N N . GLU B 1 42 ? -10.745 -6.213 -5.044 1.00 30.12 53 GLU B N 1
ATOM 741 C CA . GLU B 1 42 ? -11.563 -7.436 -5.075 1.00 34.50 53 GLU B CA 1
ATOM 742 C C . GLU B 1 42 ? -10.909 -8.560 -5.931 1.00 35.29 53 GLU B C 1
ATOM 743 O O . GLU B 1 42 ? -10.647 -9.676 -5.413 1.00 36.35 53 GLU B O 1
ATOM 749 N N . LYS B 1 43 ? -10.588 -8.273 -7.198 1.00 36.70 54 LYS B N 1
ATOM 750 C CA . LYS B 1 43 ? -9.804 -9.205 -8.038 1.00 37.87 54 LYS B CA 1
ATOM 751 C C . LYS B 1 43 ? -8.521 -9.690 -7.355 1.00 39.34 54 LYS B C 1
ATOM 752 O O . LYS B 1 43 ? -8.330 -10.902 -7.190 1.00 39.40 54 LYS B O 1
ATOM 758 N N . LEU B 1 44 ? -7.643 -8.761 -6.961 1.00 39.49 55 LEU B N 1
ATOM 759 C CA . LEU B 1 44 ? -6.401 -9.114 -6.270 1.00 41.34 55 LEU B CA 1
ATOM 760 C C . LEU B 1 44 ? -6.632 -10.045 -5.079 1.00 42.73 55 LEU B C 1
ATOM 761 O O . LEU B 1 44 ? -5.884 -11.020 -4.886 1.00 42.85 55 LEU B O 1
ATOM 766 N N . GLU B 1 45 ? -7.698 -9.737 -4.349 1.00 43.93 56 GLU B N 1
ATOM 767 C CA . GLU B 1 45 ? -8.116 -10.370 -3.104 1.00 46.84 56 GLU B CA 1
ATOM 768 C C . GLU B 1 45 ? -8.872 -11.675 -3.359 1.00 48.33 56 GLU B C 1
ATOM 769 O O . GLU B 1 45 ? -9.387 -12.262 -2.396 1.00 50.54 56 GLU B O 1
ATOM 775 N N . LYS B 1 46 ? -8.937 -12.090 -4.637 1.00 49.01 57 LYS B N 1
ATOM 776 C CA . LYS B 1 46 ? -9.409 -13.417 -5.114 1.00 49.45 57 LYS B CA 1
ATOM 777 C C . LYS B 1 46 ? -8.272 -14.200 -5.826 1.00 49.84 57 LYS B C 1
ATOM 778 O O . LYS B 1 46 ? -8.098 -15.410 -5.618 1.00 50.31 57 LYS B O 1
ATOM 780 N N . GLU B 1 47 ? -7.479 -13.518 -6.652 1.00 49.76 58 GLU B N 1
ATOM 781 C CA . GLU B 1 47 ? -6.182 -14.053 -7.023 1.00 50.01 58 GLU B CA 1
ATOM 782 C C . GLU B 1 47 ? -5.285 -13.936 -5.775 1.00 50.59 58 GLU B C 1
ATOM 783 O O . GLU B 1 47 ? -4.236 -14.572 -5.669 1.00 51.96 58 GLU B O 1
ATOM 785 N N . THR C 2 1 ? -0.300 14.543 13.119 1.00 37.69 55 THR C N 1
ATOM 786 C CA . THR C 2 1 ? 0.129 15.291 11.904 1.00 37.15 55 THR C CA 1
ATOM 787 C C . THR C 2 1 ? 1.279 14.547 11.238 1.00 35.34 55 THR C C 1
ATOM 788 O O . THR C 2 1 ? 1.429 14.564 10.011 1.00 33.72 55 THR C O 1
ATOM 792 N N . VAL C 2 2 ? 2.086 13.887 12.069 1.00 32.61 56 VAL C N 1
ATOM 793 C CA . VAL C 2 2 ? 3.177 13.052 11.578 1.00 32.29 56 VAL C CA 1
ATOM 794 C C . VAL C 2 2 ? 2.656 11.992 10.589 1.00 30.10 56 VAL C C 1
ATOM 795 O O . VAL C 2 2 ? 3.292 11.734 9.570 1.00 30.05 56 VAL C O 1
ATOM 799 N N . ILE C 2 3 ? 1.542 11.343 10.922 1.00 29.56 57 ILE C N 1
ATOM 800 C CA . ILE C 2 3 ? 0.990 10.285 10.053 1.00 28.51 57 ILE C CA 1
ATOM 801 C C . ILE C 2 3 ? 0.469 10.889 8.746 1.00 26.86 57 ILE C C 1
ATOM 802 O O . ILE C 2 3 ? 0.688 10.317 7.700 1.00 25.75 57 ILE C O 1
ATOM 807 N N . LEU C 2 4 ? -0.240 12.023 8.837 1.00 26.31 58 LEU C N 1
ATOM 808 C CA . LEU C 2 4 ? -0.673 12.789 7.634 1.00 26.00 58 LEU C CA 1
ATOM 809 C C . LEU C 2 4 ? 0.492 13.219 6.714 1.00 25.79 58 LEU C C 1
ATOM 810 O O . LEU C 2 4 ? 0.418 13.017 5.476 1.00 23.32 58 LEU C O 1
ATOM 815 N N . GLU C 2 5 ? 1.574 13.785 7.288 1.00 25.53 59 GLU C N 1
ATOM 816 C CA . GLU C 2 5 ? 2.723 14.114 6.438 1.00 25.87 59 GLU C CA 1
ATOM 817 C C . GLU C 2 5 ? 3.359 12.920 5.801 1.00 23.81 59 GL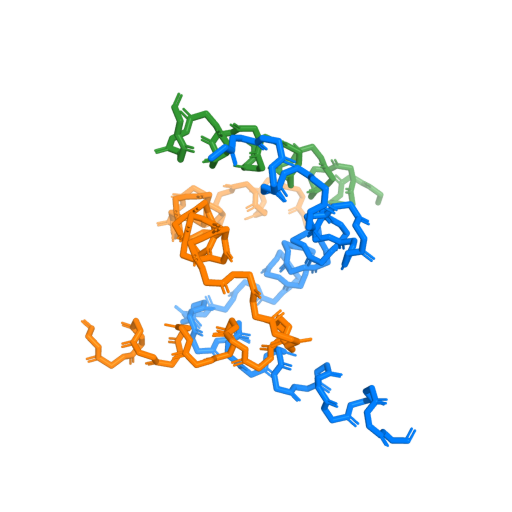U C C 1
ATOM 818 O O . GLU C 2 5 ? 3.731 13.000 4.630 1.00 22.42 59 GLU C O 1
ATOM 824 N N . TYR C 2 6 ? 3.470 11.805 6.534 1.00 22.33 60 TYR C N 1
ATOM 825 C CA . TYR C 2 6 ? 4.019 10.572 5.965 1.00 22.23 60 TYR C CA 1
ATOM 826 C C . TYR C 2 6 ? 3.140 10.062 4.790 1.00 20.30 60 TYR C C 1
ATOM 827 O O . TYR C 2 6 ? 3.624 9.708 3.729 1.00 20.79 60 TYR C O 1
ATOM 836 N N . ALA C 2 7 ? 1.835 10.059 4.987 1.00 19.94 61 ALA C N 1
ATOM 837 C CA . ALA C 2 7 ? 0.892 9.600 3.923 1.00 19.39 61 ALA C CA 1
ATOM 838 C C . ALA C 2 7 ? 0.975 10.498 2.702 1.00 18.11 61 ALA C C 1
ATOM 839 O O . ALA C 2 7 ? 0.918 10.036 1.587 1.00 19.33 61 ALA C O 1
ATOM 841 N N . HIS C 2 8 ? 1.119 11.792 2.907 1.00 18.69 62 HIS C N 1
ATOM 842 C CA . HIS C 2 8 ? 1.217 12.763 1.816 1.00 20.22 62 HIS C CA 1
ATOM 843 C C . HIS C 2 8 ? 2.495 12.525 0.970 1.00 20.73 62 HIS C C 1
ATOM 844 O O . HIS C 2 8 ? 2.428 12.421 -0.249 1.00 19.83 62 HIS C O 1
ATOM 851 N N . ARG C 2 9 ? 3.634 12.400 1.627 1.00 19.39 63 ARG C N 1
ATOM 852 C CA . ARG C 2 9 ? 4.894 12.065 0.936 1.00 20.63 63 ARG C CA 1
ATOM 853 C C . ARG C 2 9 ? 4.885 10.706 0.280 1.00 19.75 63 ARG C C 1
ATOM 854 O O . ARG C 2 9 ? 5.335 10.554 -0.848 1.00 21.63 63 ARG C O 1
ATOM 862 N N . LEU C 2 10 ? 4.379 9.683 0.948 1.00 20.06 64 LEU C N 1
ATOM 863 C CA . LEU C 2 10 ? 4.272 8.345 0.311 1.00 19.91 64 LEU C CA 1
ATOM 864 C C . LEU C 2 10 ? 3.363 8.370 -0.921 1.00 20.88 64 LEU C C 1
ATOM 865 O O . LEU C 2 10 ? 3.677 7.740 -1.958 1.00 21.12 64 LEU C O 1
ATOM 870 N N . SER C 2 11 ? 2.223 9.079 -0.812 1.00 20.90 65 SER C N 1
ATOM 871 C CA . SER C 2 11 ? 1.292 9.207 -1.923 1.00 21.39 65 SER C CA 1
ATOM 872 C C . SER C 2 11 ? 1.986 9.812 -3.153 1.00 21.76 65 SER C C 1
ATOM 873 O O . SER C 2 11 ? 1.886 9.291 -4.246 1.00 18.97 65 SER C O 1
ATOM 876 N N . GLN C 2 12 ? 2.720 10.898 -2.928 1.00 23.89 66 GLN C N 1
ATOM 877 C CA . GLN C 2 12 ? 3.510 11.553 -3.988 1.00 26.57 66 GLN C CA 1
ATOM 878 C C . GLN C 2 12 ? 4.554 10.628 -4.598 1.00 25.34 66 GLN C C 1
ATOM 879 O O . GLN C 2 12 ? 4.743 10.584 -5.805 1.00 26.47 66 GLN C O 1
ATOM 885 N N . ASP C 2 13 ? 5.233 9.881 -3.759 1.00 26.91 67 ASP C N 1
ATOM 886 C CA . ASP C 2 13 ? 6.242 8.907 -4.226 1.00 27.18 67 ASP C CA 1
ATOM 887 C C . ASP C 2 13 ? 5.660 7.768 -5.041 1.00 27.71 67 ASP C C 1
ATOM 888 O O . ASP C 2 13 ? 6.160 7.447 -6.135 1.00 27.39 67 ASP C O 1
ATOM 893 N N . ILE C 2 14 ? 4.572 7.177 -4.548 1.00 26.42 68 ILE C N 1
ATOM 894 C CA . ILE C 2 14 ? 3.910 6.082 -5.273 1.00 25.91 68 ILE C CA 1
ATOM 895 C C . ILE C 2 14 ? 3.451 6.586 -6.660 1.00 27.10 68 ILE C C 1
ATOM 896 O O . ILE C 2 14 ? 3.700 5.917 -7.706 1.00 24.97 68 ILE C O 1
ATOM 901 N N . LEU C 2 15 ? 2.812 7.763 -6.684 1.00 27.05 69 LEU C N 1
ATOM 902 C CA . LEU C 2 15 ? 2.367 8.365 -7.968 1.00 30.19 69 LEU C CA 1
ATOM 903 C C . LEU C 2 15 ? 3.507 8.591 -9.014 1.00 32.27 69 LEU C C 1
ATOM 904 O O . LEU C 2 15 ? 3.360 8.214 -10.195 1.00 32.78 69 LEU C O 1
ATOM 909 N N . CYS C 2 16 ? 4.611 9.203 -8.590 1.00 34.98 70 CYS C N 1
ATOM 910 C CA . CYS C 2 16 ? 5.838 9.293 -9.403 1.00 38.64 70 CYS C CA 1
ATOM 911 C C . CYS C 2 16 ? 6.301 7.949 -9.897 1.00 38.63 70 CYS C C 1
ATOM 912 O O . CYS C 2 16 ? 6.541 7.780 -11.083 1.00 39.66 70 CYS C O 1
ATOM 915 N N . ASP C 2 17 ? 6.500 7.018 -8.975 1.00 39.16 71 ASP C N 1
ATOM 916 C CA . ASP C 2 17 ? 6.758 5.632 -9.324 1.00 40.20 71 ASP C CA 1
ATOM 917 C C . ASP C 2 17 ? 5.870 5.121 -10.446 1.00 40.25 71 ASP C C 1
ATOM 918 O O . ASP C 2 17 ? 6.373 4.631 -11.468 1.00 38.60 71 ASP C O 1
ATOM 923 N N . ALA C 2 18 ? 4.551 5.201 -10.244 1.00 39.69 72 ALA C N 1
ATOM 924 C CA . ALA C 2 18 ? 3.589 4.635 -11.176 1.00 40.81 72 ALA C CA 1
ATOM 925 C C . ALA C 2 18 ? 3.643 5.323 -12.525 1.00 42.18 72 ALA C C 1
ATOM 926 O O . ALA C 2 18 ? 3.589 4.666 -13.552 1.00 40.87 72 ALA C O 1
ATOM 928 N N . LEU C 2 19 ? 3.777 6.636 -12.505 1.00 45.04 73 LEU C N 1
ATOM 929 C CA . LEU C 2 19 ? 3.750 7.424 -13.719 1.00 48.84 73 LEU C CA 1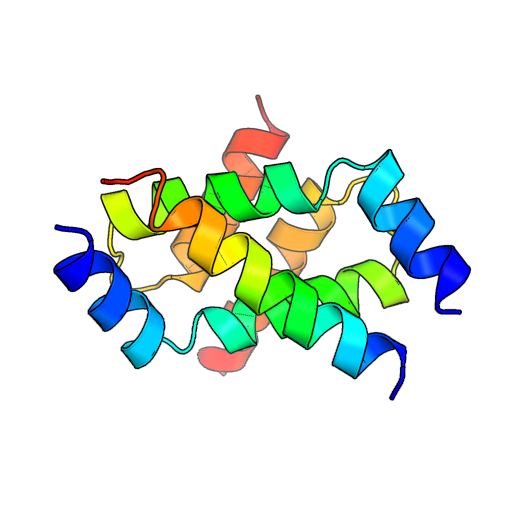
ATOM 930 C C . LEU C 2 19 ? 4.982 7.221 -14.579 1.00 52.04 73 LEU C C 1
ATOM 931 O O . LEU C 2 19 ? 4.886 7.362 -15.810 1.00 53.34 73 LEU C O 1
ATOM 936 N N . GLN C 2 20 ? 6.124 6.929 -13.937 1.00 54.90 74 GLN C N 1
ATOM 937 C CA . GLN C 2 20 ? 7.370 6.561 -14.620 1.00 57.66 74 GLN C CA 1
ATOM 938 C C . GLN C 2 20 ? 7.544 5.022 -14.681 1.00 59.62 74 GLN C C 1
ATOM 939 O O . GLN C 2 20 ? 8.650 4.493 -14.479 1.00 60.30 74 GLN C O 1
ATOM 941 N N . GLN C 2 21 ? 6.433 4.331 -14.959 1.00 61.47 75 GLN C N 1
ATOM 942 C CA . GLN C 2 21 ? 6.337 2.869 -15.103 1.00 63.48 75 GLN C CA 1
ATOM 943 C C . GLN C 2 21 ? 5.270 2.560 -16.170 1.00 65.03 75 GLN C C 1
ATOM 944 O O . GLN C 2 21 ? 5.260 1.467 -16.754 1.00 65.18 75 GLN C O 1
ATOM 950 N N . TRP C 2 22 ? 4.359 3.529 -16.367 1.00 66.77 76 TRP C N 1
ATOM 951 C CA . TRP C 2 22 ? 3.411 3.620 -17.504 1.00 68.18 76 TRP C CA 1
ATOM 952 C C . TRP C 2 22 ? 3.969 4.600 -18.568 1.00 68.70 76 TRP C 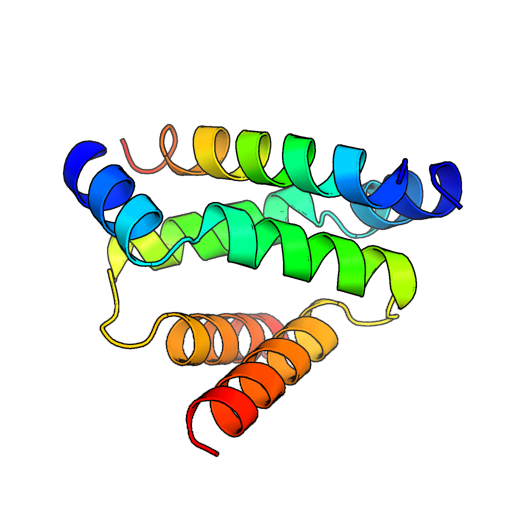C 1
ATOM 953 O O . TRP C 2 22 ? 3.248 5.448 -19.110 1.00 69.04 76 TRP C O 1
ATOM 955 N N . ALA C 2 23 ? 5.264 4.473 -18.845 1.00 69.42 77 ALA C N 1
ATOM 956 C CA . ALA C 2 23 ? 5.975 5.363 -19.750 1.00 69.71 77 ALA C CA 1
ATOM 957 C C . ALA C 2 23 ? 7.464 5.216 -19.478 1.00 70.20 77 ALA C C 1
ATOM 958 O O . ALA C 2 23 ? 8.247 6.141 -19.707 1.00 70.98 77 ALA C O 1
#

Secondary structure (DSSP, 8-state):
-HHHHHHHHHHTTHHHHHHHHHHHHHHH--S-HHHHHHHHHHHHHHHHH-/-HHHHHHHHHHTTHHHHHHHHHHHHHHH--SSHHHHHHHHHHHHTT-/-HHHHHHHHHHHHHHHHHHTT--

Radius of gyration: 13.65 Å; Cα contacts (8 Å, |Δi|>4): 109; chains: 3; bounding box: 33×30×39 Å

GO terms:
  GO:0005515 protein binding (F, IPI)
  GO:0042802 identical protein binding (F, IPI)
  GO:0005737 cytoplasm (C, IDA)
  GO:0005952 cAMP-dependent protein kinase complex (C, IMP)
  GO:0034236 protein kinase A catalytic subunit binding (F, IPI)

B-factor: mean 30.56, std 11.38, range [15.9, 72.66]

Sequence (120 aa):
SLRECELYVQKHNIQALLKDSIVQLCTARPERPMAFLREYFEKLEKEEAKSLRECELYVQKHNIQALLKDSIVQLCTARPERPMAFLREYFEKLEKETVILEYAHRLSQDILCDALQQWA

Organism: Bos taurus (NCBI:txid9913)